Protein AF-A0A7Y4ZJT4-F1 (afdb_monomer)

Secondary structure (DSSP, 8-state):
-------------------PPPHHHHHHHHHHHHHTT-HHHHHHHHHHHHHHS--HHHHHHHHHHHHHHT-

Foldseek 3Di:
DDDDDDPDPPPPPPPDDPPDDALVVLQVQLVVCVVVLVLVSNLVSLVVSCVRPNDPVSVVSNVVSCVSVVD

Structure (mmCIF, N/CA/C/O backbone):
data_AF-A0A7Y4ZJT4-F1
#
_entry.id   AF-A0A7Y4ZJT4-F1
#
loop_
_atom_site.group_PDB
_atom_site.id
_atom_site.type_symbol
_atom_site.label_atom_id
_atom_site.label_alt_id
_atom_site.label_comp_id
_atom_site.label_asym_id
_atom_site.label_entity_id
_atom_site.label_seq_id
_atom_site.pdbx_PDB_ins_code
_atom_site.Cartn_x
_atom_site.Cartn_y
_atom_site.Cartn_z
_atom_site.occupancy
_atom_site.B_iso_or_equiv
_atom_site.auth_seq_id
_atom_site.auth_comp_id
_atom_site.auth_asym_id
_atom_site.auth_atom_id
_atom_site.pdbx_PDB_model_num
ATOM 1 N N . MET A 1 1 ? -22.745 -33.219 -54.057 1.00 44.16 1 MET A N 1
ATOM 2 C CA . MET A 1 1 ? -21.550 -32.356 -54.162 1.00 44.16 1 MET A CA 1
ATOM 3 C C . MET A 1 1 ? -21.781 -31.117 -53.319 1.00 44.16 1 MET A C 1
ATOM 5 O O . MET A 1 1 ? -22.894 -30.615 -53.279 1.00 44.16 1 MET A O 1
ATOM 9 N N . HIS A 1 2 ? -20.762 -30.761 -52.549 1.00 66.94 2 HIS A N 1
ATOM 10 C CA . HIS A 1 2 ? -20.775 -29.864 -51.399 1.00 66.94 2 HIS A CA 1
ATOM 11 C C . HIS A 1 2 ? -21.121 -28.413 -51.736 1.00 66.94 2 HIS A C 1
ATOM 13 O O . HIS A 1 2 ? -20.601 -27.905 -52.722 1.00 66.94 2 HIS A O 1
ATOM 19 N N . LEU A 1 3 ? -21.815 -27.719 -50.825 1.00 52.94 3 LEU A N 1
ATOM 20 C CA . LEU A 1 3 ? -21.367 -26.381 -50.429 1.00 52.94 3 LEU A CA 1
ATOM 21 C C . LEU A 1 3 ? -21.907 -25.981 -49.046 1.00 52.94 3 LEU A C 1
ATOM 23 O O . LEU A 1 3 ? -23.031 -25.514 -48.899 1.00 52.94 3 LEU A O 1
ATOM 27 N N . ARG A 1 4 ? -21.080 -26.177 -48.015 1.00 74.12 4 ARG A N 1
ATOM 28 C CA . ARG A 1 4 ? -21.181 -25.438 -46.750 1.00 74.12 4 ARG A CA 1
ATOM 29 C C . ARG A 1 4 ? -20.330 -24.176 -46.896 1.00 74.12 4 ARG A C 1
ATOM 31 O O . ARG A 1 4 ? -19.176 -24.297 -47.300 1.00 74.12 4 ARG A O 1
ATOM 38 N N . PRO A 1 5 ? -20.846 -23.018 -46.483 1.00 57.78 5 PRO A N 1
ATOM 39 C CA . PRO A 1 5 ? -20.048 -22.132 -45.643 1.00 57.78 5 PRO A CA 1
ATOM 40 C C . PRO A 1 5 ? -20.920 -21.751 -44.430 1.00 57.78 5 PRO A C 1
ATOM 42 O O . PRO A 1 5 ? -21.957 -21.126 -44.584 1.00 57.78 5 PRO A O 1
ATOM 45 N N . LEU A 1 6 ? -20.672 -22.177 -43.188 1.00 65.94 6 LEU A N 1
ATOM 46 C CA . LEU A 1 6 ? -19.425 -22.003 -42.439 1.00 65.94 6 LEU A CA 1
ATOM 47 C C . LEU A 1 6 ? -18.815 -20.614 -42.688 1.00 65.94 6 LEU A C 1
ATOM 49 O O . LEU A 1 6 ? -17.649 -20.500 -43.035 1.00 65.94 6 LEU A O 1
ATOM 53 N N . PHE A 1 7 ? -19.609 -19.550 -42.530 1.00 61.69 7 PHE A N 1
ATOM 54 C CA . PHE A 1 7 ? -19.059 -18.224 -42.252 1.00 61.69 7 PHE A CA 1
ATOM 55 C C . PHE A 1 7 ? -19.281 -17.902 -40.780 1.00 61.69 7 PHE A C 1
ATOM 57 O O . PHE A 1 7 ? -20.403 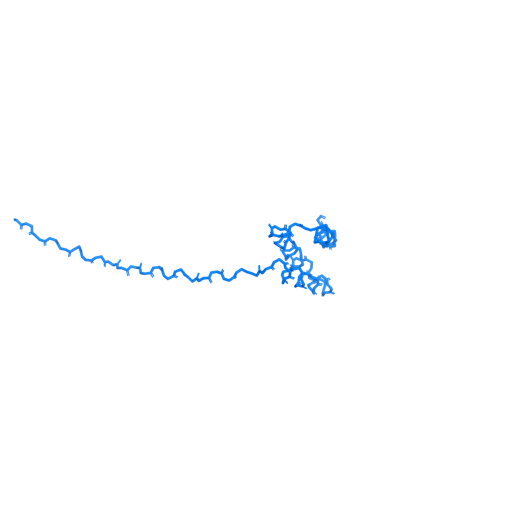-17.811 -40.288 1.00 61.69 7 PHE A O 1
ATOM 64 N N . ALA A 1 8 ? -18.152 -17.884 -40.086 1.00 62.66 8 ALA A N 1
ATOM 65 C CA . ALA A 1 8 ? -18.005 -17.859 -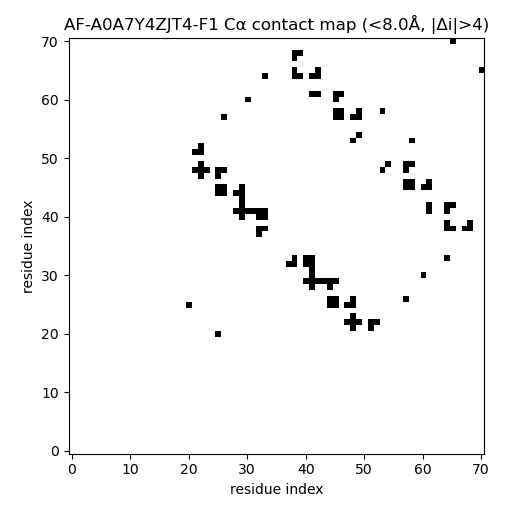38.653 1.00 62.66 8 ALA A CA 1
ATOM 66 C C . ALA A 1 8 ? -18.653 -16.628 -38.010 1.00 62.66 8 ALA A C 1
ATOM 68 O O . ALA A 1 8 ? -18.510 -15.501 -38.482 1.00 62.66 8 ALA A O 1
ATOM 69 N N . LEU A 1 9 ? -19.284 -16.867 -36.863 1.00 66.62 9 LEU A N 1
ATOM 70 C CA . LEU A 1 9 ? -19.522 -15.869 -35.833 1.00 66.62 9 LEU A CA 1
ATOM 71 C C . LEU A 1 9 ? -18.155 -15.315 -35.392 1.00 66.62 9 LEU A C 1
ATOM 73 O O . LEU A 1 9 ? -17.453 -15.938 -34.597 1.00 66.62 9 LEU A O 1
ATOM 77 N N . ALA A 1 10 ? -17.743 -14.179 -35.950 1.00 67.94 10 ALA A N 1
ATOM 78 C CA . ALA A 1 10 ? -16.536 -13.486 -35.521 1.00 67.94 10 ALA A CA 1
ATOM 79 C C . ALA A 1 10 ? -16.823 -12.753 -34.200 1.00 67.94 10 ALA A C 1
ATOM 81 O O . ALA A 1 10 ? -17.256 -11.602 -34.192 1.00 67.94 10 ALA A O 1
ATOM 82 N N . LEU A 1 11 ? -16.602 -13.435 -33.072 1.00 68.75 11 LEU A N 1
ATOM 83 C CA . LEU A 1 11 ? -16.489 -12.791 -31.764 1.00 68.75 11 LEU A CA 1
ATOM 84 C C . LEU A 1 11 ? -15.151 -12.037 -31.739 1.00 68.75 11 LEU A C 1
ATOM 86 O O . LEU A 1 11 ? -14.092 -12.628 -31.533 1.00 68.75 11 LEU A O 1
ATOM 90 N N . VAL A 1 12 ? -15.180 -10.730 -31.989 1.00 68.06 12 VAL A N 1
ATOM 91 C CA . VAL A 1 12 ? -14.018 -9.871 -31.745 1.00 68.06 12 VAL A CA 1
ATOM 92 C C . VAL A 1 12 ? -13.876 -9.729 -30.229 1.00 68.06 12 VAL A C 1
ATOM 94 O O . VAL A 1 12 ? -14.621 -8.980 -29.600 1.00 68.06 12 VAL A O 1
ATOM 97 N N . LEU A 1 13 ? -12.933 -10.457 -29.625 1.00 68.38 13 LEU A N 1
ATOM 98 C CA . LEU A 1 13 ? -12.460 -10.140 -28.278 1.00 68.38 13 LEU A CA 1
ATOM 99 C C . LEU A 1 13 ? -11.624 -8.863 -28.367 1.00 68.38 13 LEU A C 1
ATOM 101 O O . LEU A 1 13 ? -10.436 -8.898 -28.682 1.00 68.38 13 LEU A O 1
ATOM 105 N N . ILE A 1 14 ? -12.254 -7.723 -28.096 1.00 70.38 14 ILE A N 1
ATOM 106 C CA . ILE A 1 14 ? -11.534 -6.481 -27.833 1.00 70.38 14 ILE A CA 1
ATOM 107 C C . ILE A 1 14 ? -10.884 -6.648 -26.455 1.00 70.38 14 ILE A C 1
ATOM 109 O O . ILE A 1 14 ? -11.526 -6.450 -25.426 1.00 70.38 14 ILE A O 1
ATOM 113 N N . ALA A 1 15 ? -9.620 -7.068 -26.421 1.00 69.75 15 ALA A N 1
ATOM 114 C CA . ALA A 1 15 ? -8.823 -7.006 -25.204 1.00 69.75 15 ALA 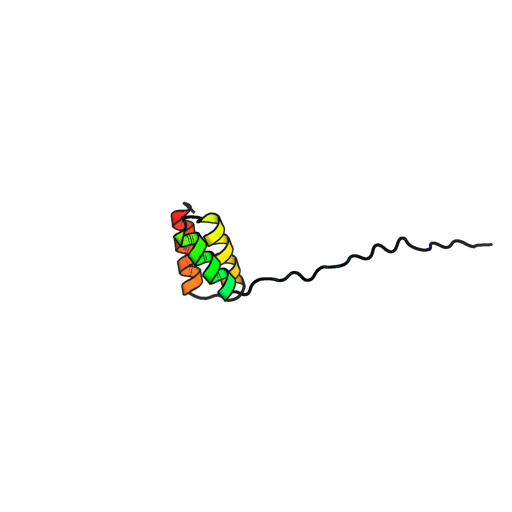A CA 1
ATOM 115 C C . ALA A 1 15 ? -8.526 -5.527 -24.917 1.00 69.75 15 ALA A C 1
ATOM 117 O O . ALA A 1 15 ? -7.706 -4.908 -25.595 1.00 69.75 15 ALA A O 1
ATOM 118 N N . ALA A 1 16 ? -9.236 -4.937 -23.954 1.00 70.56 16 ALA A N 1
ATOM 119 C CA . ALA A 1 16 ? -8.926 -3.592 -23.486 1.00 70.56 16 ALA A CA 1
ATOM 120 C C . ALA A 1 16 ? -7.518 -3.580 -22.858 1.00 70.56 16 ALA A C 1
ATOM 122 O O . ALA A 1 16 ? -7.153 -4.543 -22.173 1.00 70.5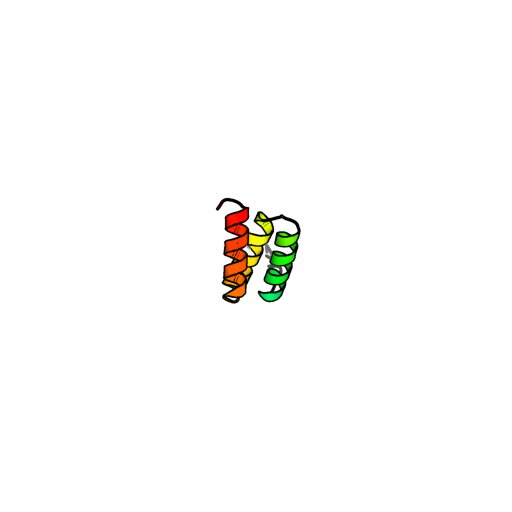6 16 ALA A O 1
ATOM 123 N N . PRO A 1 17 ? -6.720 -2.518 -23.066 1.00 63.69 17 PRO A N 1
ATOM 124 C CA . PRO A 1 17 ? -5.436 -2.400 -22.399 1.00 63.69 17 PRO A CA 1
ATOM 125 C C . PRO A 1 17 ? -5.672 -2.317 -20.889 1.00 63.69 17 PRO A C 1
ATOM 127 O O . PRO A 1 17 ? -6.353 -1.415 -20.400 1.00 63.69 17 PRO A O 1
ATOM 130 N N . ALA A 1 18 ? -5.112 -3.268 -20.144 1.00 69.88 18 ALA A N 1
ATOM 131 C CA . ALA A 1 18 ? -5.054 -3.175 -18.696 1.00 69.88 18 ALA A CA 1
ATOM 132 C C . ALA A 1 18 ? -4.006 -2.113 -18.338 1.00 69.88 18 ALA A C 1
ATOM 134 O O . ALA A 1 18 ? -2.808 -2.395 -18.342 1.00 69.88 18 ALA A O 1
ATOM 135 N N . PHE A 1 19 ? -4.449 -0.885 -18.064 1.00 72.44 19 PHE A N 1
ATOM 136 C CA . PHE A 1 19 ? -3.598 0.103 -17.409 1.00 72.44 19 PHE A CA 1
ATOM 137 C C . PHE A 1 19 ? -3.315 -0.401 -15.996 1.00 72.44 19 PHE A C 1
ATOM 139 O O . PHE A 1 19 ? -4.216 -0.494 -15.165 1.00 72.44 19 PHE A O 1
ATOM 146 N N . ARG A 1 20 ? -2.070 -0.814 -15.764 1.00 77.25 20 ARG A N 1
ATOM 147 C CA . ARG A 1 20 ? -1.577 -1.204 -14.447 1.00 77.25 20 ARG A CA 1
ATOM 148 C C . ARG A 1 20 ? -0.815 -0.008 -13.885 1.00 77.25 20 ARG A C 1
ATOM 150 O O . ARG A 1 20 ? 0.054 0.520 -14.576 1.00 77.25 20 ARG A O 1
ATOM 157 N N . ASP A 1 21 ? -1.171 0.420 -12.679 1.00 89.75 21 ASP A N 1
ATOM 158 C CA . ASP A 1 21 ? -0.473 1.509 -11.992 1.00 89.75 21 ASP A CA 1
ATOM 159 C C . ASP A 1 21 ? 1.002 1.140 -11.768 1.00 89.75 21 ASP A C 1
ATOM 161 O O . ASP A 1 21 ? 1.338 -0.031 -11.560 1.00 89.75 21 ASP A O 1
ATOM 165 N N . ASP A 1 22 ? 1.886 2.137 -11.806 1.00 95.88 22 ASP A N 1
ATOM 166 C CA . ASP A 1 22 ? 3.295 1.944 -11.459 1.00 95.88 22 ASP A CA 1
ATOM 167 C C . ASP A 1 22 ? 3.499 1.774 -9.939 1.00 95.88 22 ASP A C 1
ATOM 169 O O . ASP A 1 22 ? 2.630 2.094 -9.119 1.00 95.88 22 ASP A O 1
ATOM 173 N N . ALA A 1 23 ? 4.665 1.240 -9.554 1.00 97.81 23 ALA A N 1
ATOM 174 C CA . ALA A 1 23 ? 4.984 0.921 -8.160 1.00 97.81 23 ALA A CA 1
ATOM 175 C C . ALA A 1 23 ? 4.886 2.140 -7.231 1.00 97.81 23 ALA A C 1
ATOM 177 O O . ALA A 1 23 ? 4.434 2.022 -6.091 1.00 97.81 23 ALA A O 1
ATOM 178 N N . GLU A 1 24 ? 5.287 3.307 -7.726 1.00 97.75 24 GLU A N 1
ATOM 179 C CA . GLU A 1 24 ? 5.323 4.564 -6.986 1.00 97.75 24 GLU A CA 1
ATOM 180 C C . GLU A 1 24 ? 3.906 5.130 -6.768 1.00 97.75 24 GLU A C 1
ATOM 182 O O . GLU A 1 24 ? 3.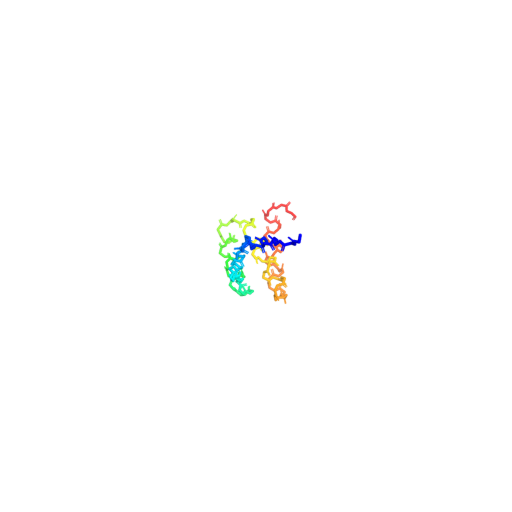564 5.596 -5.679 1.00 97.75 24 GLU A O 1
ATOM 187 N N . THR A 1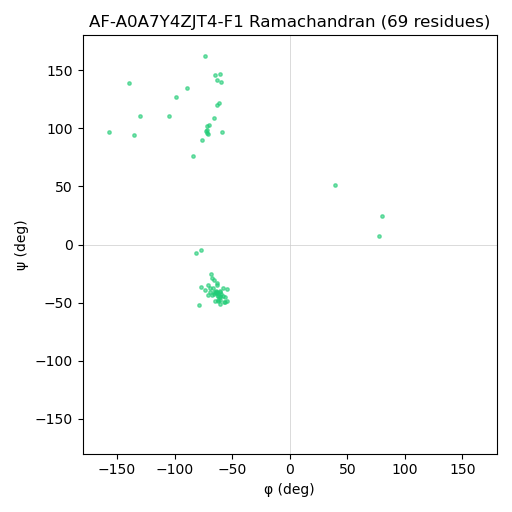 25 ? 3.025 5.026 -7.761 1.00 98.25 25 THR A N 1
ATOM 188 C CA . THR A 1 25 ? 1.607 5.377 -7.631 1.00 98.25 25 THR A CA 1
ATOM 189 C C . THR A 1 25 ? 0.927 4.495 -6.594 1.00 98.25 25 THR A C 1
ATOM 191 O O . THR A 1 25 ? 0.309 5.019 -5.664 1.00 98.25 25 THR A O 1
ATOM 194 N N . LEU A 1 26 ? 1.130 3.179 -6.677 1.00 98.56 26 LEU A N 1
ATOM 195 C CA . LEU A 1 26 ? 0.612 2.225 -5.697 1.00 98.56 26 LEU A CA 1
ATOM 196 C C . LEU A 1 26 ? 1.158 2.492 -4.291 1.00 98.56 26 LEU A C 1
ATOM 198 O O . LEU A 1 26 ? 0.399 2.462 -3.326 1.00 98.56 26 LEU A O 1
ATOM 202 N N . PHE A 1 27 ? 2.446 2.815 -4.159 1.00 98.69 27 PHE A N 1
ATOM 203 C CA . PHE A 1 27 ? 3.046 3.172 -2.874 1.00 98.69 27 PHE A CA 1
ATOM 204 C C . PHE A 1 27 ? 2.379 4.411 -2.261 1.00 98.69 27 PHE A C 1
ATOM 206 O O . PHE A 1 27 ? 1.997 4.404 -1.087 1.00 98.69 27 PHE A O 1
ATOM 213 N N . ARG A 1 28 ? 2.187 5.479 -3.046 1.00 98.56 28 ARG A N 1
ATOM 214 C CA . ARG A 1 28 ? 1.517 6.702 -2.573 1.00 98.56 28 ARG A CA 1
ATOM 215 C C . ARG A 1 28 ? 0.070 6.454 -2.168 1.00 98.56 28 ARG A C 1
ATOM 217 O O . ARG A 1 28 ? -0.372 6.996 -1.157 1.00 98.56 28 ARG A O 1
ATOM 224 N N . GLU A 1 29 ? -0.668 5.668 -2.941 1.00 98.56 29 GLU A N 1
ATOM 225 C CA . GLU A 1 29 ? -2.042 5.292 -2.604 1.00 98.56 29 GLU A CA 1
ATOM 226 C C . GLU A 1 29 ? -2.104 4.430 -1.344 1.00 98.56 29 GLU A C 1
ATOM 228 O O . GLU A 1 29 ? -2.942 4.683 -0.479 1.00 98.56 29 GLU A O 1
ATOM 233 N N . GLY A 1 30 ? -1.171 3.487 -1.194 1.00 98.56 30 GLY A N 1
ATOM 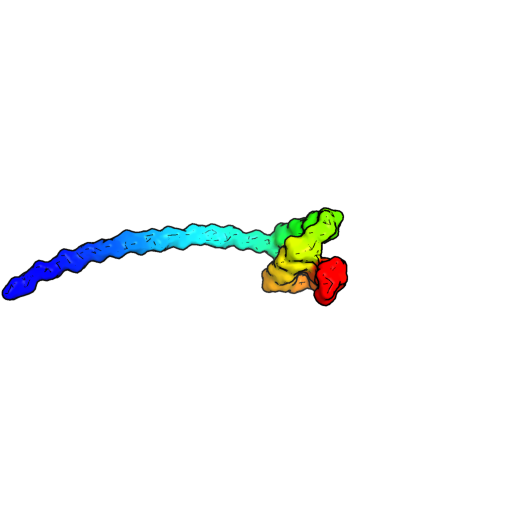234 C CA . GLY A 1 30 ? -1.017 2.687 0.016 1.00 98.56 30 GLY A CA 1
ATOM 235 C C . GLY A 1 30 ? -0.811 3.560 1.250 1.00 98.56 30 GLY A C 1
ATOM 236 O O . GLY A 1 30 ? -1.495 3.364 2.250 1.00 98.56 30 GLY A O 1
ATOM 237 N N . ARG A 1 31 ? 0.055 4.583 1.172 1.00 98.69 31 ARG A N 1
ATOM 238 C CA . ARG A 1 31 ? 0.267 5.530 2.285 1.00 98.69 31 ARG A CA 1
ATOM 239 C C . ARG A 1 31 ? -0.995 6.308 2.639 1.00 98.69 31 ARG A C 1
ATOM 241 O O . ARG A 1 31 ? -1.329 6.394 3.814 1.00 98.69 31 ARG A O 1
ATOM 248 N N . LYS A 1 32 ? -1.728 6.811 1.642 1.00 98.81 32 LYS A N 1
ATOM 249 C CA . LYS A 1 32 ? -2.999 7.517 1.878 1.00 98.81 32 LYS A CA 1
ATOM 250 C C . LYS A 1 32 ? -4.030 6.620 2.565 1.00 98.81 32 LYS A C 1
ATOM 252 O O . LYS A 1 32 ? -4.678 7.050 3.512 1.00 98.81 32 LYS A O 1
ATOM 257 N N . ALA A 1 33 ? -4.172 5.376 2.109 1.00 98.69 33 ALA A N 1
ATOM 258 C CA . ALA A 1 33 ? -5.081 4.408 2.723 1.00 98.69 33 ALA A CA 1
ATOM 259 C C . ALA A 1 33 ? -4.659 4.069 4.161 1.00 98.69 33 ALA A C 1
ATOM 261 O O . ALA A 1 33 ? -5.491 4.023 5.064 1.00 98.69 33 ALA A O 1
ATOM 262 N N . LEU A 1 34 ? -3.353 3.909 4.388 1.00 98.31 34 LEU A N 1
ATOM 263 C CA . LEU A 1 34 ? -2.774 3.645 5.701 1.00 98.31 34 LEU A CA 1
ATOM 264 C C . LEU A 1 34 ? -3.069 4.773 6.698 1.00 98.31 34 LEU A C 1
ATOM 266 O O . LEU A 1 34 ? -3.470 4.499 7.827 1.00 98.31 34 LEU A O 1
ATOM 270 N N . GLU A 1 35 ? -2.894 6.025 6.268 1.00 98.06 35 GLU A N 1
ATOM 271 C CA . GLU A 1 35 ? -3.217 7.236 7.034 1.00 98.06 35 GLU A CA 1
ATOM 272 C C . GLU A 1 35 ? -4.721 7.347 7.325 1.00 98.06 35 GLU A C 1
ATOM 274 O O . GLU A 1 35 ? -5.108 7.784 8.406 1.00 98.06 35 GLU A O 1
ATOM 279 N N . ALA A 1 36 ? -5.570 6.901 6.394 1.00 98.38 36 ALA A N 1
ATOM 280 C CA . ALA A 1 36 ? -7.022 6.848 6.565 1.00 98.38 36 ALA A CA 1
ATOM 281 C C . ALA A 1 36 ? -7.509 5.674 7.441 1.00 98.38 36 ALA A C 1
ATOM 283 O O . ALA A 1 36 ? -8.703 5.580 7.721 1.00 98.38 36 ALA A O 1
ATOM 284 N N . GLY A 1 37 ? -6.616 4.775 7.867 1.00 97.81 37 GLY A N 1
ATOM 285 C CA . GLY A 1 37 ? -6.969 3.577 8.633 1.00 97.81 37 GLY A CA 1
ATOM 286 C C . GLY A 1 37 ? -7.557 2.435 7.795 1.00 97.81 37 GLY A C 1
ATOM 287 O O . GLY A 1 37 ? -7.986 1.428 8.354 1.00 97.81 37 GLY A O 1
ATOM 288 N N . ASP A 1 38 ? -7.558 2.550 6.465 1.00 98.50 38 ASP A N 1
ATOM 289 C CA . ASP A 1 38 ? -7.990 1.483 5.560 1.00 98.50 38 ASP A CA 1
ATOM 290 C C . ASP A 1 38 ? -6.834 0.504 5.314 1.00 98.50 38 ASP A C 1
ATOM 292 O O . ASP A 1 38 ? -6.142 0.524 4.290 1.00 98.50 38 ASP A O 1
ATOM 296 N N . TYR A 1 39 ? -6.580 -0.343 6.312 1.00 98.31 39 T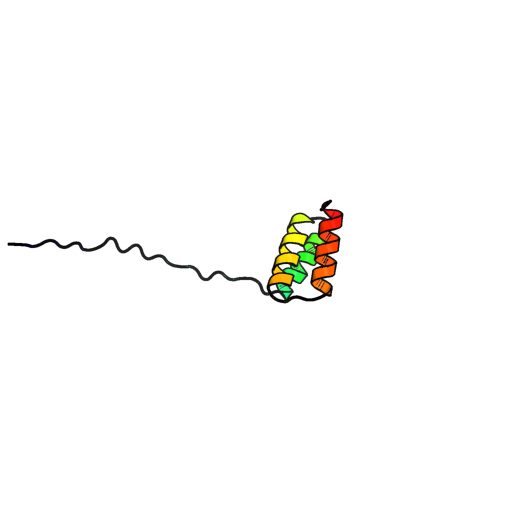YR A N 1
ATOM 297 C CA . TYR A 1 39 ? -5.444 -1.263 6.294 1.00 98.31 39 TYR A CA 1
ATOM 298 C C . TYR A 1 39 ? -5.557 -2.325 5.197 1.00 98.31 39 TYR A C 1
ATOM 300 O O . TYR A 1 39 ? -4.536 -2.731 4.644 1.00 98.31 39 TYR A O 1
ATOM 308 N N . ALA A 1 40 ? -6.775 -2.731 4.824 1.00 98.00 40 ALA A N 1
ATOM 309 C CA . ALA A 1 40 ? -6.987 -3.696 3.749 1.00 98.00 40 ALA A CA 1
ATOM 310 C C . ALA A 1 40 ? -6.528 -3.128 2.397 1.00 98.00 40 ALA A C 1
ATOM 312 O O . ALA A 1 40 ? -5.750 -3.774 1.685 1.00 98.00 40 ALA A O 1
ATOM 313 N N . VAL A 1 41 ? -6.949 -1.900 2.070 1.00 98.38 41 VAL A N 1
ATOM 314 C CA . VAL A 1 41 ? -6.511 -1.221 0.843 1.00 98.38 41 VAL A CA 1
ATOM 315 C C . VAL A 1 41 ? -5.018 -0.911 0.901 1.00 98.38 41 VAL A C 1
ATOM 317 O O . VAL A 1 41 ? -4.311 -1.158 -0.078 1.00 98.38 41 VAL A O 1
ATOM 320 N N . ALA A 1 42 ? -4.513 -0.441 2.045 1.00 98.75 42 ALA A N 1
ATOM 321 C CA . ALA A 1 42 ? -3.093 -0.151 2.213 1.00 98.75 42 ALA A CA 1
ATOM 322 C C . ALA A 1 42 ? -2.217 -1.381 1.929 1.00 98.75 42 ALA A C 1
ATOM 324 O O . ALA A 1 42 ? -1.294 -1.301 1.117 1.00 98.75 42 ALA A O 1
ATOM 325 N N . CYS A 1 43 ? -2.535 -2.533 2.526 1.00 98.69 43 CYS A N 1
ATOM 326 C CA . CYS A 1 43 ? -1.764 -3.759 2.330 1.00 98.69 43 CYS A CA 1
ATOM 327 C C . CYS A 1 43 ? -1.807 -4.267 0.895 1.00 98.69 43 CYS A C 1
ATOM 329 O O . CYS A 1 43 ? -0.767 -4.642 0.358 1.00 98.69 43 CYS A O 1
ATOM 331 N N . ALA A 1 44 ? -2.970 -4.229 0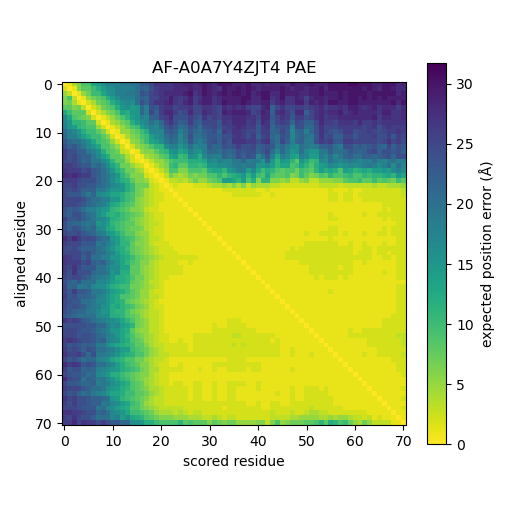.242 1.00 98.38 44 ALA A N 1
ATOM 332 C CA . ALA A 1 44 ? -3.070 -4.621 -1.160 1.00 98.38 44 ALA A CA 1
ATOM 333 C C . ALA A 1 44 ? -2.179 -3.744 -2.060 1.00 98.38 44 ALA A C 1
ATOM 335 O O . ALA A 1 44 ? -1.470 -4.253 -2.930 1.00 98.38 44 ALA A O 1
ATOM 336 N N . LYS A 1 45 ? -2.171 -2.428 -1.820 1.00 98.69 45 LYS A N 1
ATOM 337 C CA . LYS A 1 45 ? -1.384 -1.467 -2.601 1.00 98.69 45 LYS A CA 1
ATOM 338 C C . LYS A 1 45 ? 0.119 -1.594 -2.340 1.00 98.69 45 LYS A C 1
ATOM 340 O O . LYS A 1 45 ? 0.891 -1.619 -3.298 1.00 98.69 45 LYS A O 1
ATOM 345 N N . PHE A 1 46 ? 0.550 -1.748 -1.085 1.00 98.81 46 PHE A N 1
ATOM 346 C CA . PHE A 1 46 ? 1.965 -1.978 -0.776 1.00 98.81 46 PHE A CA 1
ATOM 347 C C . PHE A 1 46 ? 2.465 -3.330 -1.283 1.00 98.81 46 PHE A C 1
ATOM 349 O O . PHE A 1 46 ? 3.583 -3.397 -1.785 1.00 98.81 46 PHE A O 1
ATOM 356 N N . ALA A 1 47 ? 1.651 -4.387 -1.219 1.00 98.62 47 ALA A N 1
ATOM 357 C CA . ALA A 1 47 ? 2.019 -5.690 -1.763 1.00 98.62 47 ALA A CA 1
ATOM 358 C C . ALA A 1 47 ? 2.236 -5.630 -3.281 1.00 98.62 47 ALA A C 1
ATOM 360 O O . ALA A 1 47 ? 3.234 -6.150 -3.777 1.00 98.62 47 ALA A O 1
ATOM 361 N N . GLU A 1 48 ? 1.350 -4.954 -4.020 1.00 98.38 48 GLU A N 1
ATOM 362 C CA . GLU A 1 48 ? 1.511 -4.805 -5.470 1.00 98.38 48 GLU A CA 1
ATOM 363 C C . GLU A 1 48 ? 2.691 -3.888 -5.824 1.00 98.38 48 GLU A C 1
ATOM 365 O O . GLU A 1 48 ? 3.473 -4.227 -6.711 1.00 98.38 48 GLU A O 1
ATOM 370 N N . SER A 1 49 ? 2.885 -2.783 -5.092 1.00 98.69 49 SER A N 1
ATOM 371 C CA . SER A 1 49 ? 4.070 -1.925 -5.234 1.00 98.69 49 SER A CA 1
ATOM 372 C C . SER A 1 49 ? 5.358 -2.732 -5.035 1.00 98.69 49 SER A C 1
ATOM 374 O O . SER A 1 49 ? 6.219 -2.740 -5.911 1.00 98.69 49 SER A O 1
ATOM 376 N N . GLN A 1 50 ? 5.432 -3.515 -3.952 1.00 98.69 50 GLN A N 1
ATOM 377 C CA . GLN A 1 50 ? 6.571 -4.377 -3.628 1.00 98.69 50 GLN A CA 1
ATOM 378 C C . GLN A 1 50 ? 6.793 -5.466 -4.683 1.00 98.69 50 GLN A C 1
ATOM 380 O O . GLN A 1 50 ? 7.927 -5.873 -4.920 1.00 98.69 50 GLN A O 1
ATOM 385 N N . ARG A 1 51 ? 5.719 -5.960 -5.311 1.00 98.25 51 ARG A N 1
ATOM 386 C CA . ARG A 1 51 ? 5.787 -6.960 -6.382 1.00 98.25 51 ARG A CA 1
ATOM 387 C C . ARG A 1 51 ? 6.346 -6.372 -7.680 1.00 98.25 51 ARG A C 1
ATOM 389 O O . ARG A 1 51 ? 7.002 -7.096 -8.426 1.00 98.25 51 ARG A O 1
ATOM 396 N N . ILE A 1 52 ? 6.043 -5.108 -7.981 1.00 97.81 52 ILE A N 1
ATOM 397 C CA . ILE A 1 52 ? 6.524 -4.419 -9.187 1.00 97.81 52 ILE A CA 1
ATOM 398 C C . ILE A 1 52 ? 7.967 -3.950 -8.993 1.00 97.81 52 ILE A C 1
ATOM 400 O O . ILE A 1 52 ? 8.819 -4.270 -9.818 1.00 97.81 52 ILE A O 1
ATOM 404 N N . GLU A 1 53 ? 8.241 -3.232 -7.905 1.00 98.06 53 GLU A N 1
ATOM 405 C CA . GLU A 1 53 ? 9.566 -2.709 -7.574 1.00 98.06 53 GLU A CA 1
ATOM 406 C C . GLU A 1 53 ? 9.861 -2.950 -6.084 1.00 98.06 53 GLU A C 1
ATOM 408 O O . GLU A 1 53 ? 9.450 -2.167 -5.223 1.00 98.06 53 GLU A O 1
ATOM 413 N N . PRO A 1 54 ? 10.548 -4.057 -5.749 1.00 98.56 54 PRO A N 1
ATOM 414 C CA . PRO A 1 54 ? 10.867 -4.377 -4.368 1.00 98.56 54 PRO A CA 1
ATOM 415 C C . PRO A 1 54 ? 11.740 -3.297 -3.723 1.00 98.56 54 PRO A C 1
ATOM 417 O O . PRO A 1 54 ? 12.862 -3.049 -4.161 1.00 98.56 54 PRO A O 1
ATOM 420 N N . ALA A 1 55 ? 11.264 -2.712 -2.625 1.00 98.31 55 ALA A N 1
ATOM 421 C CA . ALA A 1 55 ? 11.993 -1.690 -1.883 1.00 98.31 55 ALA A CA 1
ATOM 422 C C . ALA A 1 55 ? 11.831 -1.897 -0.368 1.00 98.31 55 ALA A C 1
ATOM 424 O O . ALA A 1 55 ? 10.720 -2.154 0.101 1.00 98.31 55 ALA A O 1
ATOM 425 N N . PRO A 1 56 ? 12.895 -1.732 0.444 1.00 98.38 56 PRO A N 1
ATOM 426 C CA . PRO A 1 56 ? 12.789 -1.865 1.899 1.00 98.38 56 PRO A CA 1
ATOM 427 C C . PRO A 1 56 ? 11.710 -0.962 2.514 1.00 98.38 56 PRO A C 1
ATOM 429 O O . PRO A 1 56 ? 10.981 -1.390 3.403 1.00 98.38 56 PRO A O 1
ATOM 432 N N . GLY A 1 57 ? 11.557 0.265 2.003 1.00 96.62 57 GLY A N 1
ATOM 433 C CA . GLY A 1 57 ? 10.522 1.196 2.461 1.00 96.62 57 GLY A CA 1
ATOM 434 C C . GLY A 1 57 ? 9.098 0.686 2.215 1.00 96.62 57 GLY A C 1
ATOM 435 O O . GLY A 1 57 ? 8.244 0.811 3.093 1.00 96.62 57 GLY A O 1
ATOM 436 N N . THR A 1 58 ? 8.840 0.068 1.062 1.00 98.69 58 THR A N 1
ATOM 437 C CA . THR A 1 58 ? 7.537 -0.534 0.749 1.00 98.69 58 THR A CA 1
ATOM 438 C C . THR A 1 58 ? 7.268 -1.745 1.635 1.00 98.69 58 THR A C 1
ATOM 440 O O . THR A 1 58 ? 6.183 -1.849 2.204 1.00 98.69 58 THR A O 1
ATOM 443 N N . LEU A 1 59 ? 8.270 -2.609 1.839 1.00 98.62 59 LEU A N 1
ATOM 444 C CA . LEU A 1 59 ? 8.149 -3.775 2.717 1.00 98.62 59 LEU A CA 1
ATOM 445 C C . LEU A 1 59 ? 7.841 -3.387 4.173 1.00 98.62 59 LEU A C 1
ATOM 447 O O . LEU A 1 59 ? 7.004 -4.023 4.806 1.00 98.62 59 LEU A O 1
ATOM 451 N N . LEU A 1 60 ? 8.461 -2.323 4.694 1.00 98.69 60 LEU A N 1
ATOM 452 C CA . LEU A 1 60 ? 8.171 -1.812 6.041 1.00 98.69 60 LEU A CA 1
ATOM 453 C C . LEU A 1 60 ? 6.730 -1.306 6.172 1.00 98.69 60 LEU A C 1
ATOM 455 O O . LEU A 1 60 ? 6.078 -1.544 7.186 1.00 98.69 60 LEU A O 1
ATOM 459 N N . ASN A 1 61 ? 6.217 -0.626 5.145 1.00 98.62 61 ASN A N 1
ATOM 460 C CA . ASN A 1 61 ? 4.830 -0.168 5.140 1.00 98.62 61 ASN A CA 1
ATOM 461 C C . ASN A 1 61 ? 3.835 -1.332 5.019 1.00 98.62 61 ASN A C 1
ATOM 463 O O . ASN A 1 61 ? 2.796 -1.302 5.677 1.00 98.62 61 ASN A O 1
ATOM 467 N N . LEU A 1 62 ? 4.165 -2.358 4.226 1.00 98.81 62 LEU A N 1
ATOM 468 C CA . LEU A 1 62 ? 3.383 -3.591 4.140 1.00 98.81 62 LEU A CA 1
ATOM 469 C C . LEU A 1 62 ? 3.316 -4.290 5.504 1.00 98.81 62 LEU A C 1
ATOM 471 O O . LEU A 1 62 ? 2.225 -4.540 6.000 1.00 98.81 62 LEU A O 1
ATOM 475 N N . ALA A 1 63 ? 4.454 -4.508 6.163 1.00 98.38 63 ALA A N 1
ATOM 476 C CA . ALA A 1 63 ? 4.469 -5.105 7.498 1.00 98.38 63 ALA A CA 1
ATOM 477 C C . ALA A 1 63 ? 3.639 -4.281 8.502 1.00 98.38 63 ALA A C 1
ATOM 479 O O . ALA A 1 63 ? 2.824 -4.826 9.241 1.00 98.38 63 ALA A O 1
ATOM 480 N N . GLY A 1 64 ? 3.782 -2.950 8.482 1.00 98.19 64 GLY A N 1
ATOM 481 C CA . GLY A 1 64 ? 3.048 -2.067 9.390 1.00 98.19 64 GLY A CA 1
ATOM 482 C C . GLY A 1 64 ? 1.535 -2.015 9.143 1.00 98.19 64 GLY A C 1
ATOM 483 O O . GLY A 1 64 ? 0.772 -1.766 10.077 1.00 98.19 64 GLY A O 1
ATOM 484 N N . CYS A 1 65 ? 1.062 -2.220 7.909 1.00 98.44 65 CYS A N 1
ATOM 485 C CA . CYS A 1 65 ? -0.374 -2.352 7.662 1.00 98.44 65 CYS A CA 1
ATOM 486 C C . CYS A 1 65 ? -0.888 -3.741 8.067 1.00 98.44 65 CYS A C 1
ATOM 488 O O . CYS A 1 65 ? -1.991 -3.829 8.603 1.00 98.44 65 CYS A O 1
ATOM 490 N N . GLU A 1 66 ? -0.097 -4.802 7.859 1.00 98.12 66 GLU A N 1
ATOM 491 C CA . GLU A 1 66 ? -0.468 -6.170 8.226 1.00 98.12 66 GLU A CA 1
ATOM 492 C C . GLU A 1 66 ? -0.656 -6.293 9.738 1.00 98.12 66 GLU A C 1
ATOM 494 O O . GLU A 1 66 ? -1.735 -6.701 10.172 1.00 98.12 66 GLU A O 1
ATOM 499 N N . GLU A 1 67 ? 0.296 -5.778 10.521 1.00 98.12 67 GLU A N 1
ATOM 500 C CA . GLU A 1 67 ? 0.208 -5.713 11.984 1.00 98.12 67 GLU A CA 1
ATOM 501 C C . GLU A 1 67 ? -1.078 -5.005 12.442 1.00 98.12 67 GLU A C 1
ATOM 503 O O . GLU A 1 67 ? -1.837 -5.527 13.259 1.00 98.12 67 GLU A O 1
ATOM 508 N N . ARG A 1 68 ? -1.386 -3.833 11.865 1.00 96.88 68 ARG A N 1
ATOM 509 C CA . ARG A 1 68 ? -2.604 -3.074 12.202 1.00 96.88 68 ARG A CA 1
ATOM 510 C C . ARG A 1 68 ? -3.897 -3.746 11.748 1.00 96.88 68 ARG A C 1
ATOM 512 O O . ARG A 1 68 ? -4.945 -3.505 12.342 1.00 96.88 68 ARG A O 1
ATOM 519 N N . SER A 1 69 ? -3.830 -4.584 10.718 1.00 95.44 69 SER A N 1
ATOM 520 C CA . SER A 1 69 ? -4.951 -5.419 10.280 1.00 95.44 69 SER A CA 1
ATOM 521 C C . SER A 1 69 ? -5.118 -6.700 11.111 1.00 95.44 69 SER A C 1
ATOM 523 O O . SER A 1 69 ? -6.115 -7.398 10.939 1.00 95.44 69 SER A O 1
ATOM 525 N N . GLY A 1 70 ? -4.176 -6.997 12.017 1.00 93.81 70 GLY A N 1
ATOM 526 C CA . GLY A 1 70 ? -4.166 -8.204 12.847 1.00 93.81 70 GLY A CA 1
ATOM 527 C C . GLY A 1 70 ? -3.644 -9.454 12.132 1.00 93.81 70 GLY A C 1
ATOM 528 O O . GLY A 1 70 ? -4.029 -10.563 12.505 1.00 93.81 70 GLY A O 1
ATOM 529 N N . LYS A 1 71 ? -2.826 -9.274 11.091 1.00 84.12 71 LYS A N 1
ATOM 530 C CA . LYS A 1 71 ? -2.185 -10.344 10.318 1.00 84.12 71 LYS A CA 1
ATOM 531 C C . LYS A 1 71 ? -0.744 -10.570 10.754 1.00 84.12 71 LYS A C 1
ATOM 533 O O . LYS A 1 71 ? -0.096 -9.586 11.171 1.00 84.12 71 LYS A O 1
#

Solvent-accessible surface area (backbone atoms only — not comparable to full-atom values): 4215 Å² total; per-residue (Å²): 134,88,85,85,75,92,74,76,87,78,78,77,80,79,78,73,85,81,86,72,80,51,36,68,59,28,39,54,50,13,51,53,26,47,76,70,66,38,27,71,62,13,29,56,23,16,49,51,12,32,70,71,52,74,43,72,73,39,51,53,51,26,51,56,24,32,53,76,64,74,96

Mean predicted aligned error: 9.46 Å

Radius of gyration: 21.85 Å; Cα contacts (8 Å, |Δi|>4): 61; chains: 1; bounding box: 34×40×67 Å

Nearest PDB structures (foldseek):
  3fwv-assembly2_B  TM=8.767E-01  e=2.508E-01  Homo sapiens
  3esk-assembly1_A  TM=8.764E-01  e=6.851E-01  Homo sapiens
  3uq3-assembly1_A  TM=9.270E-01  e=1.166E+00  Saccharomyces cerevisiae S288C
  8a61-assembly1_J  TM=9.199E-01  e=1.477E+00  Saccharomyces cerevisiae

Sequence (71 aa):
MHLRPLFALALVLIAAPAFRDDAETLFREGRKALEAGDYAVACAKFAESQRIEPAPGTLLNLAGCEERSGK

pLDDT: mean 88.77, std 14.93, range [44.16, 98.81]